Protein AF-A0A7V9BG11-F1 (afdb_monomer_lite)

Structure (mmCIF, N/CA/C/O backbone):
data_AF-A0A7V9BG11-F1
#
_entry.id   AF-A0A7V9BG11-F1
#
loop_
_atom_site.group_PDB
_atom_site.id
_atom_site.type_symbol
_atom_site.label_atom_id
_atom_site.label_alt_id
_atom_site.label_comp_id
_atom_site.label_asym_id
_atom_site.label_entity_id
_atom_site.label_seq_id
_atom_site.pdbx_PDB_ins_code
_atom_site.Cartn_x
_atom_site.Cartn_y
_atom_site.Cartn_z
_atom_site.occupancy
_atom_site.B_iso_or_equiv
_atom_site.auth_seq_id
_atom_site.auth_comp_id
_atom_site.auth_asym_id
_atom_site.auth_atom_id
_atom_site.pdbx_PDB_model_num
ATOM 1 N N . MET A 1 1 ? 10.340 -21.842 -73.118 1.00 46.88 1 MET A N 1
ATOM 2 C CA . MET A 1 1 ? 10.025 -20.536 -72.508 1.00 46.88 1 MET A CA 1
ATOM 3 C C . MET A 1 1 ? 10.866 -20.451 -71.253 1.00 46.88 1 MET A C 1
ATOM 5 O O . MET A 1 1 ? 10.751 -21.341 -70.423 1.00 46.88 1 MET A O 1
ATOM 9 N N . ALA A 1 2 ? 11.840 -19.542 -71.224 1.00 53.38 2 ALA A N 1
ATOM 10 C CA . ALA A 1 2 ? 12.837 -19.489 -70.161 1.00 53.38 2 ALA A CA 1
ATOM 11 C C . ALA A 1 2 ? 12.254 -18.732 -68.966 1.00 53.38 2 ALA A C 1
ATOM 13 O O . ALA A 1 2 ? 11.905 -17.562 -69.085 1.00 53.38 2 ALA A O 1
ATOM 14 N N . GLU A 1 3 ? 12.109 -19.424 -67.843 1.00 64.31 3 GLU A N 1
ATOM 15 C CA . GLU A 1 3 ? 11.718 -18.823 -66.575 1.00 64.31 3 GLU A CA 1
ATOM 16 C C . GLU A 1 3 ? 12.984 -18.226 -65.949 1.00 64.31 3 GLU A C 1
ATOM 18 O O . GLU A 1 3 ? 13.870 -18.947 -65.484 1.00 64.31 3 GLU A O 1
ATOM 23 N N . GLU A 1 4 ? 13.136 -16.903 -66.032 1.00 72.50 4 GLU A N 1
ATOM 24 C CA . GLU A 1 4 ? 14.247 -16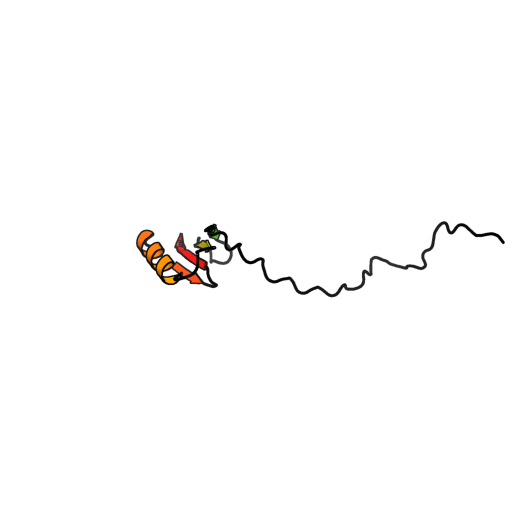.211 -65.382 1.00 72.50 4 GLU A CA 1
ATOM 25 C C . GLU A 1 4 ? 14.087 -16.309 -63.862 1.00 72.50 4 GLU A C 1
ATOM 27 O O . GLU A 1 4 ? 13.148 -15.780 -63.264 1.00 72.50 4 GLU A O 1
ATOM 32 N N . ARG A 1 5 ? 15.035 -16.996 -63.217 1.00 76.19 5 ARG A N 1
ATOM 33 C CA . ARG A 1 5 ? 15.140 -17.083 -61.760 1.00 76.19 5 ARG A CA 1
ATOM 34 C C . ARG A 1 5 ? 15.471 -15.698 -61.207 1.00 76.19 5 ARG A C 1
ATOM 36 O O . ARG A 1 5 ? 16.634 -15.303 -61.186 1.00 76.19 5 ARG A O 1
ATOM 43 N N . LEU A 1 6 ? 14.454 -14.982 -60.740 1.00 78.44 6 LEU A N 1
ATOM 44 C CA . LEU A 1 6 ? 14.602 -13.691 -60.075 1.00 78.44 6 LEU A CA 1
ATOM 45 C C . LEU A 1 6 ? 15.570 -13.815 -58.885 1.00 78.44 6 LEU A C 1
ATOM 47 O O . LEU A 1 6 ? 15.262 -14.462 -57.885 1.00 78.44 6 LEU A O 1
ATOM 51 N N . VAL A 1 7 ? 16.751 -13.205 -59.004 1.00 78.81 7 VAL A N 1
ATOM 52 C CA . VAL A 1 7 ? 17.796 -13.262 -57.967 1.00 78.81 7 VAL A CA 1
ATOM 53 C C . VAL A 1 7 ? 17.600 -12.158 -56.925 1.00 78.81 7 VAL A C 1
ATOM 55 O O . VAL A 1 7 ? 17.759 -12.406 -55.732 1.00 78.81 7 VAL A O 1
ATOM 58 N N . TYR A 1 8 ? 17.227 -10.945 -57.347 1.00 61.62 8 TYR A N 1
ATOM 59 C CA . TYR A 1 8 ? 16.999 -9.814 -56.446 1.00 61.62 8 TYR A CA 1
ATOM 60 C C . TYR A 1 8 ? 16.105 -8.744 -57.097 1.00 61.62 8 TYR A C 1
ATOM 62 O O . TYR A 1 8 ? 16.263 -8.451 -58.278 1.00 61.62 8 TYR A O 1
ATOM 70 N N . SER A 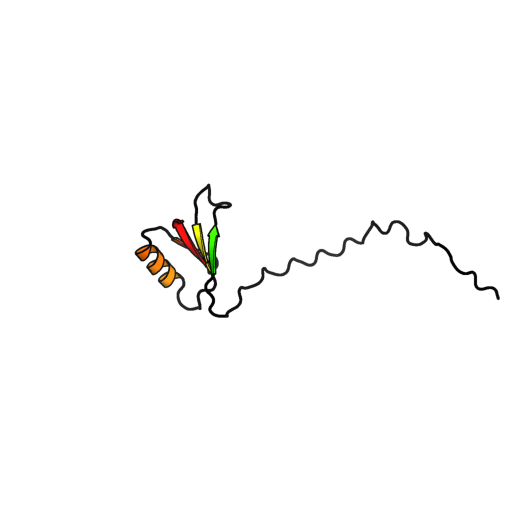1 9 ? 15.179 -8.156 -56.326 1.00 75.44 9 SER A N 1
ATOM 71 C CA . SER A 1 9 ? 14.291 -7.060 -56.751 1.00 75.44 9 SER A CA 1
ATOM 72 C C . SER A 1 9 ? 14.176 -5.991 -55.660 1.00 75.44 9 SER A C 1
ATOM 74 O O . SER A 1 9 ? 14.042 -6.312 -54.476 1.00 75.44 9 SER A O 1
ATOM 76 N N . THR A 1 10 ? 14.199 -4.720 -56.067 1.00 74.19 10 THR A N 1
ATOM 77 C CA . THR A 1 10 ? 14.004 -3.536 -55.210 1.00 74.19 10 THR A CA 1
ATOM 78 C C . THR A 1 10 ? 12.600 -2.938 -55.318 1.00 74.19 10 THR A C 1
ATOM 80 O O . THR A 1 10 ? 12.336 -1.907 -54.699 1.00 74.19 10 THR A O 1
ATOM 83 N N . ASP A 1 11 ? 11.686 -3.597 -56.038 1.00 77.69 11 ASP A N 1
ATOM 84 C CA . ASP A 1 11 ? 10.309 -3.136 -56.283 1.00 77.69 11 ASP A CA 1
ATOM 85 C C . ASP A 1 11 ? 9.546 -2.793 -54.983 1.00 77.69 11 ASP A C 1
ATOM 87 O O . ASP A 1 11 ? 8.730 -1.880 -54.932 1.00 77.69 11 ASP A O 1
ATOM 91 N N . GLY A 1 12 ? 9.900 -3.444 -53.868 1.00 69.06 12 GLY A N 1
ATOM 92 C CA . GLY A 1 12 ? 9.307 -3.195 -52.550 1.00 69.06 12 GLY A CA 1
ATOM 93 C C . GLY A 1 12 ? 9.746 -1.916 -51.817 1.00 69.06 12 GLY A C 1
ATOM 94 O O . GLY A 1 12 ? 9.256 -1.692 -50.709 1.00 69.06 12 GLY A O 1
ATOM 95 N N . GLY A 1 13 ? 10.662 -1.110 -52.367 1.00 73.56 13 GLY A N 1
ATOM 96 C CA . GLY A 1 13 ? 11.082 0.176 -51.790 1.00 73.56 13 GLY A CA 1
ATOM 97 C C . GLY A 1 13 ? 11.607 0.124 -50.339 1.00 73.56 13 GLY A C 1
ATOM 98 O O . GLY A 1 13 ? 12.040 -0.914 -49.834 1.00 73.56 13 GLY A O 1
ATOM 99 N N . ASP A 1 14 ? 11.596 1.272 -49.642 1.00 69.75 14 ASP A N 1
ATOM 100 C CA . ASP A 1 14 ? 12.056 1.380 -48.245 1.00 69.75 14 ASP A CA 1
ATOM 101 C C . ASP A 1 14 ? 11.037 0.785 -47.258 1.00 69.75 14 ASP A C 1
ATOM 103 O O . ASP A 1 14 ? 10.122 1.458 -46.775 1.00 69.75 14 ASP A O 1
ATOM 107 N N . ARG A 1 15 ? 11.251 -0.481 -46.892 1.00 63.12 15 ARG A N 1
ATOM 108 C CA . ARG A 1 15 ? 10.440 -1.227 -45.913 1.00 63.12 15 ARG A CA 1
ATOM 109 C C . ARG A 1 15 ? 10.543 -0.715 -44.469 1.00 63.12 15 ARG A C 1
ATOM 111 O O . ARG A 1 15 ? 9.833 -1.221 -43.600 1.00 63.12 15 ARG A O 1
ATOM 118 N N . ARG A 1 16 ? 11.397 0.278 -44.176 1.00 62.75 16 ARG A N 1
ATOM 119 C CA . ARG A 1 16 ? 11.418 0.962 -42.866 1.00 62.75 16 ARG A CA 1
ATOM 120 C C . ARG A 1 16 ? 10.298 1.978 -42.730 1.00 62.75 16 ARG A C 1
ATOM 122 O O . ARG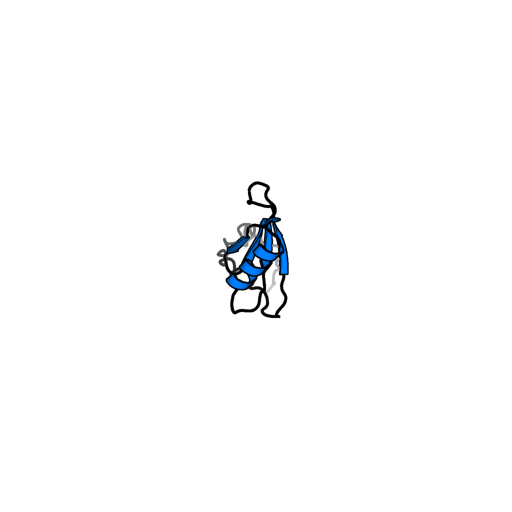 A 1 16 ? 9.947 2.318 -41.602 1.00 62.75 16 ARG A O 1
ATOM 129 N N . ARG A 1 17 ? 9.673 2.399 -43.838 1.00 57.16 17 ARG A N 1
ATOM 130 C CA . ARG A 1 17 ? 8.334 2.995 -43.798 1.00 57.16 17 ARG A CA 1
ATOM 131 C C . ARG A 1 17 ? 7.326 1.887 -43.508 1.00 57.16 17 ARG A C 1
ATOM 133 O O . ARG A 1 17 ? 6.443 1.608 -44.311 1.00 57.16 17 ARG A O 1
ATOM 140 N N . LYS A 1 18 ? 7.479 1.217 -42.362 1.00 60.12 18 LYS A N 1
ATOM 141 C CA . LYS A 1 18 ? 6.392 0.434 -41.798 1.00 60.12 18 LYS A CA 1
ATOM 142 C C . LYS A 1 18 ? 5.223 1.399 -41.730 1.00 60.12 18 LYS A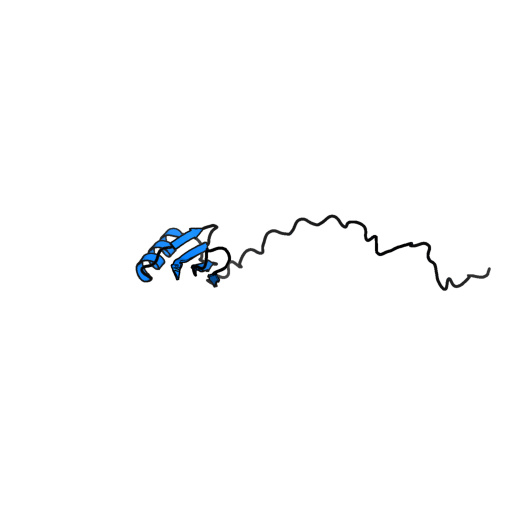 C 1
ATOM 144 O O . LYS A 1 18 ? 5.348 2.481 -41.151 1.00 60.12 18 LYS A O 1
ATOM 149 N N . SER A 1 19 ? 4.143 1.033 -42.415 1.00 58.03 19 SER A N 1
ATOM 150 C CA . SER A 1 19 ? 2.831 1.629 -42.230 1.00 58.03 19 SER A CA 1
ATOM 151 C C . SER A 1 19 ? 2.687 1.963 -40.758 1.00 58.03 19 SER A C 1
ATOM 153 O O . SER A 1 19 ? 3.044 1.131 -39.922 1.00 58.03 19 SER A O 1
ATOM 155 N N . VAL A 1 20 ? 2.236 3.176 -40.450 1.00 60.06 20 VAL A N 1
ATOM 156 C CA . VAL A 1 20 ? 1.819 3.552 -39.102 1.00 60.06 20 VAL A CA 1
ATOM 157 C C . VAL A 1 20 ? 0.722 2.563 -38.722 1.00 60.06 20 VAL A C 1
ATOM 159 O O . VAL A 1 20 ? -0.452 2.788 -39.004 1.00 60.06 20 VAL A O 1
ATOM 162 N N . GLU A 1 21 ? 1.112 1.400 -38.202 1.00 60.75 21 GLU A N 1
ATOM 163 C CA . GLU A 1 21 ? 0.195 0.404 -37.696 1.00 60.75 21 GLU A CA 1
ATOM 164 C C . GLU A 1 21 ? -0.563 1.151 -36.619 1.00 60.75 21 GLU A C 1
ATOM 166 O O . GLU A 1 21 ? 0.034 1.681 -35.674 1.00 60.75 21 GLU A O 1
ATOM 171 N N . LYS A 1 22 ? -1.867 1.323 -36.868 1.00 58.41 22 LYS A N 1
ATOM 172 C CA . LYS A 1 22 ? -2.817 1.918 -35.936 1.00 58.41 22 LYS A CA 1
ATOM 173 C C . LYS A 1 22 ? -2.427 1.428 -34.554 1.00 58.41 22 LYS A C 1
ATOM 175 O O . LYS A 1 22 ? -2.517 0.231 -34.294 1.00 58.41 22 LYS A O 1
ATOM 180 N N . ARG A 1 23 ? -1.963 2.348 -33.704 1.00 61.62 23 ARG A N 1
ATOM 181 C CA . ARG A 1 23 ? -1.713 2.066 -32.293 1.00 61.62 23 ARG A CA 1
ATOM 182 C C . ARG A 1 23 ? -3.006 1.472 -31.758 1.00 61.62 23 ARG A C 1
ATOM 184 O O . ARG A 1 23 ? -3.990 2.191 -31.600 1.00 61.62 23 ARG A O 1
ATOM 191 N N . VAL A 1 24 ? -3.019 0.156 -31.575 1.00 64.94 24 VAL A N 1
ATOM 192 C CA . VAL A 1 24 ? -4.112 -0.524 -30.896 1.00 64.94 24 VAL A CA 1
ATOM 193 C C . VAL A 1 24 ? -4.174 0.136 -29.519 1.00 64.94 24 VAL A C 1
ATOM 195 O O . VAL A 1 24 ? -3.118 0.280 -28.890 1.00 64.94 24 VAL A O 1
ATOM 198 N N . PRO A 1 25 ? -5.335 0.656 -29.084 1.00 63.62 25 PRO A N 1
ATOM 199 C CA . PRO A 1 25 ? -5.427 1.291 -27.779 1.00 63.62 25 PRO A CA 1
ATOM 200 C C . PRO A 1 25 ? -4.914 0.300 -26.735 1.00 63.62 25 PRO A C 1
ATOM 202 O O . PRO A 1 25 ? -5.273 -0.877 -26.786 1.00 63.62 25 PRO A O 1
ATOM 205 N N . LEU A 1 26 ? -4.022 0.764 -25.849 1.00 64.62 26 LEU A N 1
ATOM 206 C CA . LEU A 1 26 ? -3.484 -0.063 -24.773 1.00 64.62 26 LEU A CA 1
ATOM 207 C C . LEU A 1 26 ? -4.661 -0.724 -24.057 1.00 64.62 26 LEU A C 1
ATOM 209 O O . LEU A 1 26 ? -5.543 -0.031 -23.544 1.00 64.62 26 LEU A O 1
ATOM 213 N N . SER A 1 27 ? -4.677 -2.055 -24.050 1.00 63.56 27 SER A N 1
ATOM 214 C CA . SER A 1 27 ? -5.630 -2.837 -23.276 1.00 63.56 27 SER A CA 1
ATOM 215 C C . SER A 1 27 ? -5.666 -2.305 -21.838 1.00 63.56 27 SER A C 1
ATOM 217 O O . SER A 1 27 ? -4.612 -1.921 -21.314 1.00 63.56 27 SER A O 1
ATOM 219 N N . PRO A 1 28 ? -6.842 -2.257 -21.185 1.00 64.25 28 PRO A N 1
ATOM 220 C CA . PRO A 1 28 ? -6.918 -1.834 -19.795 1.00 64.25 28 PRO A CA 1
ATOM 221 C C . PRO A 1 28 ? -5.951 -2.675 -18.959 1.00 64.25 28 PRO A C 1
ATOM 223 O O . PRO A 1 28 ? -5.771 -3.866 -19.226 1.00 64.25 28 PRO A O 1
ATOM 226 N N . ALA A 1 29 ? -5.305 -2.034 -17.981 1.00 64.50 29 ALA A N 1
ATOM 227 C CA . ALA A 1 29 ? -4.344 -2.691 -17.105 1.00 64.50 29 ALA A CA 1
ATOM 228 C C . ALA A 1 29 ? -4.920 -4.023 -16.584 1.00 64.50 29 ALA A C 1
ATOM 230 O O . ALA A 1 29 ? -6.115 -4.075 -16.261 1.00 64.50 29 ALA A O 1
ATOM 231 N N . PRO A 1 30 ? -4.108 -5.095 -16.521 1.00 64.69 30 PRO A N 1
ATOM 232 C CA . PRO A 1 30 ? -4.587 -6.398 -16.088 1.00 64.69 30 PRO A CA 1
ATOM 233 C C . PRO A 1 30 ? -5.230 -6.264 -14.708 1.00 64.69 30 PRO A C 1
ATOM 235 O O . PRO A 1 30 ? -4.631 -5.723 -13.775 1.00 64.69 30 PRO A O 1
ATOM 238 N N . ARG A 1 31 ? -6.480 -6.721 -14.597 1.00 66.12 31 ARG A N 1
ATOM 239 C CA . ARG A 1 31 ? -7.148 -6.843 -13.301 1.00 66.12 31 ARG A CA 1
ATOM 240 C C . ARG A 1 31 ? -6.413 -7.915 -12.505 1.00 66.12 31 ARG A C 1
ATOM 242 O O . ARG A 1 31 ? -5.974 -8.911 -13.079 1.00 66.12 31 ARG A O 1
ATOM 249 N N . LEU A 1 32 ? -6.256 -7.688 -11.205 1.00 68.31 32 LEU A N 1
ATOM 250 C CA . LEU A 1 32 ? -5.716 -8.715 -10.322 1.00 68.31 32 LEU A CA 1
ATOM 251 C C . LEU A 1 32 ? -6.641 -9.942 -10.358 1.00 68.31 32 LEU A C 1
ATOM 253 O O . LEU A 1 32 ? -7.859 -9.751 -10.441 1.00 68.31 32 LEU A O 1
ATOM 257 N N . PRO A 1 33 ? -6.089 -11.167 -10.333 1.00 69.12 33 PRO A N 1
ATOM 258 C CA . PRO A 1 33 ? -6.892 -12.369 -10.163 1.00 69.12 33 PRO A CA 1
ATOM 259 C C . PRO A 1 33 ? -7.756 -12.264 -8.899 1.00 69.12 33 PRO A C 1
ATOM 261 O O . PRO A 1 33 ? -7.315 -11.720 -7.889 1.00 69.12 33 PRO A O 1
ATOM 264 N N . ASP A 1 34 ? -8.988 -12.769 -8.962 1.00 69.75 34 ASP A N 1
ATOM 265 C CA . ASP A 1 34 ? -9.869 -12.902 -7.794 1.00 69.75 34 ASP A CA 1
ATOM 266 C C . ASP A 1 34 ? -9.648 -14.279 -7.150 1.00 69.75 34 ASP A C 1
ATOM 268 O O . ASP A 1 34 ? -10.526 -15.135 -7.101 1.00 69.75 34 ASP A O 1
ATOM 272 N N . ASP A 1 35 ? -8.399 -14.538 -6.773 1.00 78.00 35 ASP A N 1
ATOM 273 C CA . ASP A 1 35 ? -7.925 -15.795 -6.184 1.00 78.00 35 ASP A CA 1
ATOM 274 C C . ASP A 1 35 ? -7.827 -15.721 -4.650 1.00 78.00 35 ASP A C 1
ATOM 276 O O . ASP A 1 35 ? -7.345 -16.649 -3.999 1.00 78.00 35 ASP A O 1
ATOM 280 N N . GLY A 1 36 ? -8.300 -14.617 -4.060 1.00 79.12 36 GLY A N 1
ATOM 281 C CA . GLY A 1 36 ? -8.236 -14.354 -2.624 1.00 79.12 36 GLY A CA 1
ATOM 282 C C . GLY A 1 36 ? -6.839 -13.980 -2.119 1.00 79.12 36 GLY A C 1
ATOM 283 O O . GLY A 1 36 ? -6.636 -13.903 -0.904 1.00 79.12 36 GLY A O 1
ATOM 284 N N . ILE A 1 37 ? -5.871 -13.742 -3.012 1.00 85.00 37 ILE A N 1
ATOM 285 C CA . ILE A 1 37 ? -4.514 -13.354 -2.631 1.00 85.00 37 ILE A CA 1
ATOM 286 C C . ILE A 1 37 ? -4.443 -11.843 -2.395 1.00 85.00 37 ILE A C 1
ATOM 288 O O . ILE A 1 37 ? -4.631 -11.023 -3.294 1.00 85.00 37 ILE A O 1
ATOM 292 N N . VAL A 1 38 ? -4.070 -11.469 -1.170 1.00 88.81 38 VAL A N 1
ATOM 293 C CA . VAL A 1 38 ? -3.803 -10.074 -0.811 1.00 88.81 38 VAL A CA 1
ATOM 294 C C . VAL A 1 38 ? -2.353 -9.728 -1.140 1.00 88.81 38 VAL A C 1
ATOM 296 O O . VAL A 1 38 ? -1.419 -10.327 -0.610 1.00 88.81 38 VAL A O 1
ATOM 299 N N . LEU A 1 39 ? -2.156 -8.721 -1.988 1.00 90.25 39 LEU A N 1
ATOM 300 C CA . LEU A 1 39 ? -0.836 -8.238 -2.387 1.00 90.25 39 LEU A CA 1
ATOM 301 C C . LEU A 1 39 ? -0.494 -6.940 -1.660 1.00 90.25 39 LEU A C 1
ATOM 303 O O . LEU A 1 39 ? -1.280 -5.992 -1.668 1.00 90.25 39 LEU A O 1
ATOM 307 N N . ILE A 1 40 ? 0.704 -6.879 -1.080 1.00 92.62 40 ILE A N 1
ATOM 308 C CA . ILE A 1 40 ? 1.186 -5.725 -0.316 1.00 92.62 40 ILE A CA 1
ATOM 309 C C . ILE A 1 40 ? 2.439 -5.168 -0.986 1.00 92.62 40 ILE A C 1
ATOM 311 O O . ILE A 1 40 ? 3.418 -5.882 -1.197 1.00 92.62 40 ILE A O 1
ATOM 315 N N . PHE A 1 41 ? 2.417 -3.875 -1.295 1.00 92.38 41 PHE A N 1
ATOM 316 C CA . PHE A 1 41 ? 3.514 -3.167 -1.948 1.00 92.38 41 PHE A CA 1
ATOM 317 C C . PHE A 1 41 ? 3.940 -1.960 -1.130 1.00 92.38 41 PHE A C 1
ATOM 319 O O . PHE A 1 41 ? 3.114 -1.302 -0.508 1.00 92.38 41 PHE A O 1
ATOM 326 N N . ARG A 1 42 ? 5.223 -1.609 -1.208 1.00 93.50 42 ARG A N 1
ATOM 327 C CA . ARG A 1 42 ? 5.736 -0.338 -0.698 1.00 93.50 42 ARG A CA 1
ATOM 328 C C . ARG A 1 42 ? 5.972 0.617 -1.861 1.00 93.50 42 ARG A C 1
ATOM 330 O O . ARG A 1 42 ? 6.785 0.337 -2.739 1.00 93.50 42 ARG A O 1
ATOM 337 N N . GLU A 1 43 ? 5.289 1.751 -1.853 1.00 91.19 43 GLU A N 1
ATOM 338 C CA . GLU A 1 43 ? 5.349 2.781 -2.883 1.00 91.19 43 GLU A CA 1
ATOM 339 C C . GLU A 1 43 ? 5.968 4.071 -2.322 1.00 91.19 43 GLU A C 1
ATOM 341 O O . GLU A 1 43 ? 5.644 4.519 -1.224 1.00 91.19 43 GLU A O 1
ATOM 346 N N . LYS A 1 44 ? 6.886 4.679 -3.081 1.00 90.56 44 LYS A N 1
ATOM 347 C CA . LYS A 1 44 ? 7.532 5.963 -2.734 1.00 90.56 44 LYS A CA 1
ATOM 348 C C . LYS A 1 44 ? 7.460 6.989 -3.872 1.00 90.56 44 LYS A C 1
ATOM 350 O O . LYS A 1 44 ? 7.561 8.195 -3.641 1.00 90.56 44 LYS A O 1
ATOM 355 N N . SER A 1 45 ? 7.294 6.520 -5.110 1.00 86.19 45 SER A N 1
ATOM 356 C CA . SER A 1 45 ? 7.270 7.372 -6.302 1.00 86.19 45 SER A CA 1
ATOM 357 C C . SER A 1 45 ? 6.047 8.290 -6.302 1.00 86.19 45 SER A C 1
ATOM 359 O O . SER A 1 45 ? 4.954 7.862 -5.948 1.00 86.19 45 SER A O 1
ATOM 361 N N . GLY A 1 46 ? 6.222 9.565 -6.664 1.00 83.06 46 GLY A N 1
ATOM 362 C CA . GLY A 1 46 ? 5.118 10.532 -6.765 1.00 83.06 46 GLY A CA 1
ATOM 363 C C . GLY A 1 46 ? 4.466 10.948 -5.436 1.00 83.06 46 GLY A C 1
ATOM 364 O O . GLY A 1 46 ? 3.517 11.726 -5.445 1.00 83.06 46 GLY A O 1
ATOM 365 N N . ARG A 1 47 ? 4.968 10.483 -4.283 1.00 84.81 47 ARG A N 1
ATOM 366 C CA . ARG A 1 47 ? 4.402 10.769 -2.946 1.00 84.81 47 ARG A CA 1
ATOM 367 C C . ARG A 1 47 ? 5.192 11.826 -2.158 1.00 84.81 47 ARG A C 1
ATOM 369 O O . ARG A 1 47 ? 5.122 11.870 -0.931 1.00 84.81 47 ARG A O 1
ATOM 376 N N . GLY A 1 48 ? 5.984 12.661 -2.839 1.00 84.19 48 GLY A N 1
ATOM 377 C CA . GLY A 1 48 ? 6.773 13.725 -2.196 1.00 84.19 48 GLY A CA 1
ATOM 378 C C . GLY A 1 48 ? 7.807 13.203 -1.192 1.00 84.19 48 GLY A C 1
ATOM 379 O O . GLY A 1 48 ? 8.013 13.805 -0.145 1.00 84.19 48 GLY A O 1
ATOM 380 N N . GLY A 1 49 ? 8.400 12.038 -1.470 1.00 86.88 49 GLY A N 1
ATOM 381 C CA . GLY A 1 49 ? 9.388 11.391 -0.601 1.00 86.88 49 GLY A CA 1
ATOM 382 C C . GLY A 1 49 ? 8.801 10.531 0.522 1.00 86.88 49 GLY A C 1
ATOM 383 O O . GLY A 1 49 ? 9.557 9.791 1.152 1.00 86.88 49 GLY A O 1
ATOM 384 N N . LYS A 1 50 ? 7.480 10.569 0.738 1.00 90.00 50 LYS A N 1
ATOM 385 C CA . LYS A 1 50 ? 6.793 9.741 1.737 1.00 90.00 50 LYS A CA 1
ATOM 386 C C . LYS A 1 50 ? 6.660 8.297 1.256 1.00 90.00 50 LYS A C 1
ATOM 388 O O . LYS A 1 50 ? 6.391 8.050 0.082 1.00 90.00 50 LYS A O 1
ATOM 393 N N . THR A 1 51 ? 6.818 7.362 2.183 1.00 93.56 51 THR A N 1
ATOM 394 C CA . THR A 1 51 ? 6.563 5.939 1.953 1.00 93.56 51 THR A CA 1
ATOM 395 C C . THR A 1 51 ? 5.097 5.631 2.240 1.00 93.56 51 THR A C 1
ATOM 397 O O . THR A 1 51 ? 4.542 6.096 3.240 1.00 93.56 51 THR A O 1
ATOM 400 N N . VAL A 1 52 ? 4.467 4.876 1.345 1.00 94.81 52 VAL A N 1
ATOM 401 C CA . VAL A 1 52 ? 3.088 4.406 1.475 1.00 94.81 52 VAL A CA 1
ATOM 402 C C . VAL A 1 52 ? 3.060 2.906 1.217 1.00 94.81 52 VAL A C 1
ATOM 404 O O . VAL A 1 52 ? 3.583 2.436 0.209 1.00 94.81 52 VAL A O 1
ATOM 407 N N . THR A 1 53 ? 2.413 2.157 2.095 1.00 95.06 53 THR A N 1
ATOM 408 C CA . THR A 1 53 ? 2.099 0.747 1.890 1.00 95.06 53 THR A CA 1
ATOM 409 C C . THR A 1 53 ? 0.737 0.620 1.202 1.00 95.06 53 THR A C 1
ATOM 411 O O . THR A 1 53 ? -0.258 1.167 1.675 1.00 95.06 53 THR A O 1
ATOM 414 N N . VAL A 1 54 ? 0.683 -0.081 0.069 1.00 93.75 54 VAL A N 1
ATOM 415 C CA . VAL A 1 54 ? -0.515 -0.281 -0.758 1.00 93.75 54 VAL A CA 1
ATOM 416 C C . VAL A 1 54 ? -0.937 -1.744 -0.693 1.00 93.75 54 VAL A C 1
ATOM 418 O O . VAL A 1 54 ? -0.155 -2.629 -1.036 1.00 93.75 54 VAL A O 1
ATOM 421 N N . VAL A 1 55 ? -2.182 -1.989 -0.298 1.00 92.19 55 VAL A N 1
ATOM 422 C CA . VAL A 1 55 ? -2.781 -3.320 -0.160 1.00 92.19 55 VAL A CA 1
ATOM 423 C C . VAL A 1 55 ? -3.841 -3.514 -1.246 1.00 92.19 55 VAL A C 1
ATOM 425 O O . VAL A 1 55 ? -4.762 -2.703 -1.375 1.00 92.19 55 VAL A O 1
ATOM 428 N N . ARG A 1 56 ? -3.706 -4.580 -2.039 1.00 90.25 56 ARG A N 1
ATOM 429 C CA . ARG A 1 56 ? -4.578 -4.930 -3.173 1.00 90.25 56 ARG A CA 1
ATOM 430 C C . ARG A 1 56 ? -5.100 -6.362 -3.041 1.00 90.25 56 ARG A C 1
ATOM 432 O O . ARG A 1 56 ? -4.529 -7.141 -2.290 1.00 90.25 56 ARG A O 1
ATOM 439 N N . GLY A 1 57 ? -6.136 -6.715 -3.804 1.00 85.62 57 GLY A N 1
ATOM 440 C CA . GLY A 1 57 ? -6.677 -8.085 -3.822 1.00 85.62 57 GLY A CA 1
ATOM 441 C C . GLY A 1 57 ? -7.477 -8.452 -2.568 1.00 85.62 57 GLY A C 1
ATOM 442 O O . GLY A 1 57 ? -7.621 -9.623 -2.243 1.00 85.62 57 GLY A O 1
ATOM 443 N N . LEU A 1 58 ? -7.975 -7.455 -1.828 1.00 84.75 58 LEU A N 1
ATOM 444 C CA . LEU A 1 58 ? -8.868 -7.705 -0.699 1.00 84.75 58 LEU A CA 1
ATOM 445 C C . LEU A 1 58 ? -10.234 -8.184 -1.229 1.00 84.75 58 LEU A C 1
ATOM 447 O O . LEU A 1 58 ? -10.815 -7.485 -2.065 1.00 84.75 58 LEU A O 1
ATOM 451 N N . PRO A 1 59 ? -10.751 -9.335 -0.758 1.00 76.00 59 PRO A N 1
ATOM 452 C CA . PRO A 1 59 ? -12.037 -9.861 -1.203 1.00 76.00 59 PRO A CA 1
ATOM 453 C C . PRO A 1 59 ? -13.184 -8.913 -0.818 1.00 76.00 59 PRO A C 1
ATOM 455 O O . PRO A 1 59 ? -13.141 -8.241 0.217 1.00 76.00 59 PRO A O 1
ATOM 458 N N . GLY A 1 60 ? -14.192 -8.831 -1.689 1.00 68.75 60 GLY A N 1
ATOM 459 C CA . GLY A 1 60 ? -15.237 -7.807 -1.649 1.00 68.75 60 GLY A CA 1
ATOM 460 C C . GLY A 1 60 ? -16.064 -7.777 -0.359 1.00 68.75 60 GLY A C 1
ATOM 461 O O . GLY A 1 60 ? -16.457 -8.811 0.178 1.00 68.75 60 GLY A O 1
ATOM 462 N N . GLY A 1 61 ? -16.369 -6.559 0.096 1.00 68.56 61 GLY A N 1
ATOM 463 C CA . GLY A 1 61 ? -17.399 -6.295 1.100 1.00 68.56 61 GLY A CA 1
ATOM 464 C C . GLY A 1 61 ? -17.238 -4.956 1.809 1.00 68.56 61 GLY A C 1
ATOM 465 O O . GLY A 1 61 ? -18.214 -4.229 1.941 1.00 68.56 61 GLY A O 1
ATOM 466 N N . ASP A 1 62 ? -16.021 -4.612 2.247 1.00 80.75 62 ASP A N 1
ATOM 467 C CA . ASP A 1 62 ? -15.820 -3.406 3.064 1.00 80.75 62 ASP A CA 1
ATOM 468 C C . ASP A 1 62 ? -14.331 -3.009 3.161 1.00 80.75 62 ASP A C 1
ATOM 470 O O . ASP A 1 62 ? -13.640 -3.284 4.152 1.00 80.75 62 ASP A O 1
ATOM 474 N N . LEU A 1 63 ? -13.799 -2.402 2.092 1.00 88.62 63 LEU A N 1
ATOM 475 C CA . LEU A 1 63 ? -12.422 -1.887 2.086 1.00 88.62 63 LEU A CA 1
ATOM 476 C C . LEU A 1 63 ? -12.248 -0.799 3.149 1.00 88.62 63 LEU A C 1
ATOM 478 O O . LEU A 1 63 ? -11.173 -0.671 3.733 1.00 88.62 63 LEU A O 1
ATOM 482 N N . GLU A 1 64 ? -13.302 -0.037 3.422 1.00 90.81 64 GLU A N 1
ATOM 483 C CA . GLU A 1 64 ? -13.350 1.014 4.426 1.00 90.81 64 GLU A CA 1
ATOM 484 C C . GLU A 1 64 ? -13.175 0.449 5.837 1.00 90.81 64 GLU A C 1
ATOM 486 O O . GLU A 1 64 ? -12.366 0.973 6.610 1.00 90.81 64 GLU A O 1
ATOM 491 N N . ARG A 1 65 ? -13.858 -0.650 6.178 1.00 91.38 65 ARG A N 1
ATOM 492 C CA . ARG A 1 65 ? -1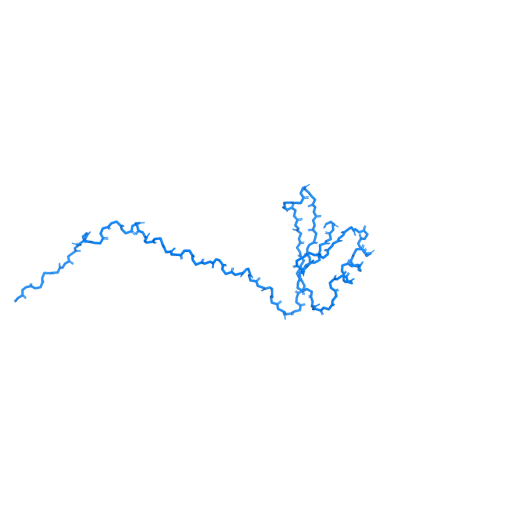3.675 -1.350 7.457 1.00 91.38 65 ARG A CA 1
ATOM 493 C C . ARG A 1 65 ? -12.264 -1.892 7.605 1.00 91.38 65 ARG A C 1
ATOM 495 O O . ARG A 1 65 ? -11.650 -1.683 8.652 1.00 91.38 65 ARG A O 1
ATOM 502 N N . VAL A 1 66 ? -11.726 -2.532 6.565 1.00 90.62 66 VAL A N 1
ATOM 503 C CA . VAL A 1 66 ? -10.344 -3.039 6.583 1.00 90.62 66 VAL A CA 1
ATOM 504 C C . VAL A 1 66 ? -9.351 -1.885 6.746 1.00 90.62 66 VAL A C 1
ATOM 506 O O . VAL A 1 66 ? -8.469 -1.948 7.600 1.00 90.62 66 VAL A O 1
ATOM 509 N N . ALA A 1 67 ? -9.524 -0.790 6.004 1.00 92.69 67 ALA A N 1
ATOM 510 C CA . ALA A 1 67 ? -8.695 0.403 6.134 1.00 92.69 67 ALA A CA 1
ATOM 511 C C . ALA A 1 67 ? -8.782 1.016 7.540 1.00 92.69 67 ALA A C 1
ATOM 513 O O . ALA A 1 67 ? -7.764 1.416 8.100 1.00 92.69 67 ALA A O 1
ATOM 514 N N . ASN A 1 68 ? -9.975 1.089 8.135 1.00 93.75 68 ASN A N 1
ATOM 515 C CA . ASN A 1 68 ? -10.165 1.593 9.495 1.00 93.75 68 ASN A CA 1
ATOM 516 C C . ASN A 1 68 ? -9.462 0.722 10.537 1.00 93.75 68 ASN A C 1
ATOM 518 O O . ASN A 1 68 ? -8.794 1.254 11.427 1.00 93.75 68 ASN A O 1
ATOM 522 N N . GLU A 1 69 ? -9.556 -0.598 10.410 1.00 93.50 69 GLU A N 1
ATOM 523 C CA . GLU A 1 69 ? -8.868 -1.512 11.314 1.00 93.50 69 GLU A CA 1
ATOM 524 C C . GLU A 1 69 ? -7.343 -1.431 11.169 1.00 93.50 69 GLU A C 1
ATOM 526 O O . GLU A 1 69 ? -6.640 -1.359 12.180 1.00 93.50 69 GLU A O 1
ATOM 531 N N . LEU A 1 70 ? -6.829 -1.357 9.939 1.00 93.12 70 LEU A N 1
ATOM 532 C CA . LEU A 1 70 ? -5.398 -1.198 9.679 1.00 93.12 70 LEU A CA 1
ATOM 533 C C . LEU A 1 70 ? -4.860 0.121 10.246 1.00 93.12 70 LEU A C 1
ATOM 535 O O . LEU A 1 70 ? -3.878 0.099 10.983 1.00 93.12 70 LEU A O 1
ATOM 539 N N . LYS A 1 71 ? -5.539 1.252 10.010 1.00 94.56 71 LYS A N 1
ATOM 540 C CA . LYS A 1 71 ? -5.171 2.550 10.612 1.00 94.56 71 LYS A CA 1
ATOM 541 C C . LYS A 1 71 ? -5.112 2.473 12.137 1.00 94.56 71 LYS A C 1
ATOM 543 O O . LYS A 1 71 ? -4.153 2.946 12.742 1.00 94.56 71 LYS A O 1
ATOM 548 N N . ARG A 1 72 ? -6.117 1.848 12.765 1.00 95.31 72 ARG A N 1
ATOM 549 C CA . ARG A 1 72 ? -6.192 1.702 14.227 1.00 95.31 72 ARG A CA 1
ATOM 550 C C . ARG A 1 72 ? -5.044 0.857 14.778 1.00 95.31 72 ARG A C 1
ATOM 552 O O . ARG A 1 72 ? -4.487 1.207 15.811 1.00 95.31 72 ARG A O 1
ATOM 559 N N . ARG A 1 73 ? -4.702 -0.247 14.108 1.00 95.62 73 ARG A N 1
ATOM 560 C CA . ARG A 1 73 ? -3.623 -1.154 14.535 1.00 95.62 73 ARG A CA 1
ATOM 561 C C . ARG A 1 73 ? -2.231 -0.570 14.291 1.00 95.62 73 ARG A C 1
ATOM 563 O O . ARG A 1 73 ? -1.343 -0.794 15.103 1.00 95.62 73 ARG A O 1
ATOM 570 N N . CYS A 1 74 ? -2.044 0.163 13.196 1.00 93.25 74 CYS A N 1
ATOM 571 C CA . CYS A 1 74 ? -0.750 0.728 12.812 1.00 93.25 74 CYS A CA 1
ATOM 572 C C . CYS A 1 74 ? -0.491 2.126 13.392 1.00 93.25 74 CYS A C 1
ATOM 574 O O . CYS A 1 74 ? 0.634 2.609 13.305 1.00 93.25 74 CYS A O 1
ATOM 576 N N . GLY A 1 75 ? -1.505 2.795 13.954 1.00 94.69 75 GLY A N 1
ATOM 577 C CA . GLY A 1 75 ? -1.371 4.157 14.479 1.00 94.69 75 GLY A CA 1
ATOM 578 C C . GLY A 1 75 ? -1.014 5.192 13.406 1.00 94.69 75 GLY A C 1
ATOM 579 O O . GLY A 1 75 ? -0.462 6.243 13.723 1.00 94.69 75 GLY A O 1
ATOM 580 N N . SER A 1 76 ? -1.297 4.894 12.138 1.00 93.88 76 SER A N 1
ATOM 581 C CA . SER A 1 76 ? -0.921 5.716 10.992 1.00 93.88 76 SER A CA 1
ATOM 582 C C . SER A 1 76 ? -2.136 6.158 10.181 1.00 93.88 76 SER A C 1
ATOM 584 O O . SER A 1 76 ? -3.240 5.613 10.282 1.00 93.88 76 SER A O 1
ATOM 586 N N . GLY A 1 77 ? -1.936 7.200 9.375 1.00 93.19 77 GLY A N 1
ATOM 587 C CA . GLY A 1 77 ? -2.935 7.645 8.414 1.00 93.19 77 GLY A CA 1
ATOM 588 C C . GLY A 1 77 ? -3.079 6.658 7.256 1.00 93.19 77 GLY A C 1
ATOM 589 O O . GLY A 1 77 ? -2.150 5.929 6.915 1.00 93.19 77 GLY A O 1
ATOM 590 N N . GLY A 1 78 ? -4.234 6.676 6.600 1.00 92.94 78 GLY A N 1
ATOM 591 C CA . GLY A 1 78 ? -4.500 5.833 5.440 1.00 92.94 78 GLY A CA 1
ATOM 592 C C . GLY A 1 78 ? -5.841 6.144 4.788 1.00 92.94 78 GLY A C 1
ATOM 593 O O . GLY A 1 78 ? -6.669 6.851 5.368 1.00 92.94 78 GLY A O 1
ATOM 594 N N . ALA A 1 79 ? -6.056 5.639 3.578 1.00 93.69 79 ALA A N 1
ATOM 595 C CA . ALA A 1 79 ? -7.285 5.854 2.819 1.00 93.69 79 ALA A CA 1
ATOM 596 C C . ALA A 1 79 ? -7.536 4.714 1.829 1.00 93.69 79 ALA A C 1
ATOM 598 O O . ALA A 1 79 ? -6.600 4.070 1.364 1.00 93.69 79 ALA A O 1
ATOM 599 N N . VAL A 1 80 ? -8.8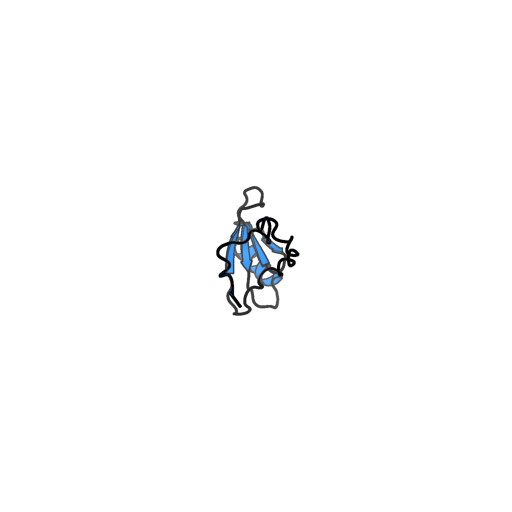01 4.511 1.466 1.00 93.06 80 VAL A N 1
ATOM 600 C CA . VAL A 1 80 ? -9.166 3.684 0.313 1.00 93.06 80 VAL A CA 1
ATOM 601 C C . VAL A 1 80 ? -9.132 4.570 -0.930 1.00 93.06 80 VAL A C 1
ATOM 603 O O . VAL A 1 80 ? -9.757 5.631 -0.953 1.00 93.06 80 VAL A O 1
ATOM 606 N N . LYS A 1 81 ? -8.390 4.167 -1.963 1.00 89.12 81 LYS A N 1
ATOM 607 C CA . LYS A 1 81 ? -8.336 4.857 -3.261 1.00 89.12 81 LYS A CA 1
ATOM 608 C C . LYS A 1 81 ? -8.346 3.837 -4.379 1.00 89.12 81 LYS A C 1
ATOM 610 O O . LYS A 1 81 ? -7.612 2.867 -4.309 1.00 89.12 81 LYS A O 1
ATOM 615 N N . ALA A 1 82 ? -9.152 4.057 -5.417 1.00 85.88 82 ALA A N 1
ATOM 616 C CA . ALA A 1 82 ? -9.194 3.192 -6.602 1.00 85.88 82 ALA A CA 1
ATOM 617 C C . ALA A 1 82 ? -9.302 1.678 -6.282 1.00 85.88 82 ALA A C 1
ATOM 619 O O . ALA A 1 82 ? -8.684 0.854 -6.951 1.00 85.88 82 ALA A O 1
ATOM 620 N N . GLY A 1 83 ? -10.057 1.315 -5.236 1.00 86.88 83 GLY A N 1
ATOM 621 C CA . GLY A 1 83 ? -10.235 -0.081 -4.815 1.00 86.88 83 GLY A CA 1
ATOM 622 C C . GLY A 1 83 ? -9.042 -0.705 -4.077 1.00 86.88 83 GLY A C 1
ATOM 623 O O . GLY A 1 83 ? -9.010 -1.919 -3.905 1.00 86.88 83 GLY A O 1
ATOM 624 N N . VAL A 1 84 ? -8.063 0.095 -3.642 1.00 90.44 84 VAL A N 1
ATOM 625 C CA . VAL A 1 84 ? -6.913 -0.351 -2.839 1.00 90.44 84 VAL A CA 1
ATOM 626 C C . VAL A 1 84 ? -6.852 0.397 -1.511 1.00 90.44 84 VAL A C 1
ATOM 628 O O . VAL A 1 84 ? -7.315 1.535 -1.408 1.00 90.44 84 VAL A O 1
ATOM 631 N N . VAL A 1 85 ? -6.266 -0.228 -0.490 1.00 93.75 85 VAL A N 1
ATOM 632 C CA . VAL A 1 85 ? -6.035 0.406 0.816 1.00 93.75 85 VAL A CA 1
ATOM 633 C C . VAL A 1 85 ? -4.609 0.949 0.858 1.00 93.75 85 VAL A C 1
ATOM 635 O O . VAL A 1 85 ? -3.654 0.210 0.639 1.00 93.75 85 VAL A O 1
ATOM 638 N N . GLU A 1 86 ? -4.459 2.238 1.144 1.00 94.06 86 GLU A N 1
ATOM 639 C CA . GLU A 1 86 ? -3.172 2.911 1.336 1.00 94.06 86 GLU A CA 1
ATOM 640 C C . GLU A 1 86 ? -2.953 3.208 2.822 1.00 94.06 86 GLU A C 1
ATOM 642 O O . GLU A 1 86 ? -3.830 3.783 3.467 1.00 94.06 86 GLU A O 1
ATOM 647 N N . ILE A 1 87 ? -1.775 2.882 3.352 1.00 95.31 87 ILE A N 1
ATOM 648 C CA . ILE A 1 87 ? -1.354 3.161 4.730 1.00 95.31 87 ILE A CA 1
ATOM 649 C C . ILE A 1 87 ? -0.022 3.919 4.696 1.00 95.31 87 ILE A C 1
ATOM 651 O O . ILE A 1 87 ? 0.867 3.579 3.922 1.00 95.31 87 ILE A O 1
ATOM 655 N N . GLN A 1 88 ? 0.123 4.971 5.502 1.00 92.81 88 GLN A N 1
ATOM 656 C CA . GLN A 1 88 ? 1.392 5.691 5.638 1.00 92.81 88 GLN A CA 1
ATOM 657 C C . GLN A 1 88 ? 2.396 4.856 6.435 1.00 92.81 88 GLN A C 1
ATOM 659 O O . GLN A 1 88 ? 2.050 4.341 7.502 1.00 92.81 88 GLN A O 1
ATOM 664 N N . GLY A 1 89 ? 3.632 4.787 5.935 1.00 89.38 89 GLY A N 1
ATOM 665 C CA . GLY A 1 89 ? 4.683 3.919 6.476 1.00 89.38 89 GLY A CA 1
ATOM 666 C C . GLY A 1 89 ? 5.179 2.916 5.453 1.00 89.38 89 GLY A C 1
ATOM 667 O O . GLY A 1 89 ? 4.335 2.320 4.743 1.00 89.38 89 GLY A O 1
#

Secondary structure (DSSP, 8-state):
----------TT--TTS------PPPPPPPPPP-SSPPEEEEE-TTTTT--EEEEE-PPSS-HHHHHHHHHHHHTS-EEEETTEEEEE-

Foldseek 3Di:
DDDPDCPDDCPVPDCVPPPPPPPPPPDPDDDDDLPQDKDWDWDQPPPPRWIKIKIANHDDDCPPVVLVVCCVVVVFDWDQDPRITITTD

Radius of gyration: 26.78 Å; chains: 1; bounding box: 35×34×87 Å

pLDDT: mean 80.34, std 13.18, range [46.88, 95.62]

Sequence (89 aa):
MAEERLVYSTDGGDRRRKSVEKRVPLSPAPRLPDDGIVLIFREKSGRGGKTVTVVRGLPGGDLERVANELKRRCGSGGAVKAGVVEIQG